Protein AF-A0A9D7Y8G6-F1 (afdb_monomer_lite)

pLDDT: mean 91.68, std 6.91, range [63.31, 97.69]

Sequence (97 aa):
MRIISGIHGGRRISPPSNMPYTRPTTDIAKEGLFNVLQNNLEIESLKTLDLFGGTGCISYELASRGVTDVTIVEKDTAMYEFIKKHPNNWRLKILKL

Radius of gyration: 12.71 Å; chains: 1; bounding box: 30×27×29 Å

Structure (mmCIF, N/CA/C/O backbone):
data_AF-A0A9D7Y8G6-F1
#
_entry.id   AF-A0A9D7Y8G6-F1
#
loop_
_atom_site.group_PDB
_atom_site.id
_atom_site.type_symbol
_atom_site.label_atom_id
_atom_site.label_alt_id
_atom_site.label_comp_id
_atom_site.label_asym_id
_atom_site.label_entity_id
_atom_site.label_seq_id
_atom_site.pdbx_PDB_ins_code
_atom_site.Cartn_x
_atom_site.Cartn_y
_atom_site.Cartn_z
_atom_site.occupancy
_atom_site.B_iso_or_equiv
_atom_site.auth_seq_id
_atom_site.auth_comp_id
_atom_site.auth_asym_id
_atom_site.auth_atom_id
_atom_site.pdbx_PDB_model_num
ATOM 1 N N . MET A 1 1 ? 10.834 -2.963 1.718 1.00 89.75 1 MET A N 1
ATOM 2 C CA . MET A 1 1 ? 9.933 -1.984 2.372 1.00 89.75 1 MET A CA 1
ATOM 3 C C . MET A 1 1 ? 9.435 -2.543 3.699 1.00 89.75 1 MET A C 1
ATOM 5 O O . MET A 1 1 ? 9.546 -3.747 3.909 1.00 89.75 1 MET A O 1
ATOM 9 N N . ARG A 1 2 ? 8.914 -1.704 4.596 1.00 93.44 2 ARG A N 1
ATOM 10 C CA . ARG A 1 2 ? 8.411 -2.117 5.914 1.00 93.44 2 ARG A CA 1
ATOM 11 C C . ARG A 1 2 ? 6.994 -1.583 6.137 1.00 93.44 2 ARG A C 1
ATOM 13 O O . ARG A 1 2 ? 6.711 -0.459 5.726 1.00 93.44 2 ARG A O 1
ATOM 20 N N . ILE A 1 3 ? 6.135 -2.387 6.756 1.00 95.00 3 ILE A N 1
ATOM 21 C CA . ILE A 1 3 ? 4.852 -1.926 7.302 1.00 95.00 3 ILE A CA 1
ATOM 22 C C . ILE A 1 3 ? 5.148 -1.196 8.613 1.00 95.00 3 ILE A C 1
ATOM 24 O O . ILE A 1 3 ? 5.847 -1.741 9.468 1.00 95.00 3 ILE A O 1
ATOM 28 N N . ILE A 1 4 ? 4.670 0.033 8.758 1.00 95.94 4 ILE A N 1
ATOM 29 C CA . ILE A 1 4 ? 5.012 0.902 9.882 1.00 95.94 4 ILE A CA 1
ATOM 30 C C . ILE A 1 4 ? 4.190 0.535 11.116 1.00 95.94 4 ILE A C 1
ATOM 32 O O . ILE A 1 4 ? 4.773 0.270 12.166 1.00 95.94 4 ILE A O 1
ATOM 36 N N . SER A 1 5 ? 2.861 0.454 11.003 1.00 94.50 5 SER A N 1
ATOM 37 C CA . SER A 1 5 ? 1.986 0.192 12.153 1.00 94.50 5 SER A CA 1
ATOM 38 C C . SER A 1 5 ? 0.805 -0.725 11.825 1.00 94.50 5 SER A C 1
ATOM 40 O O . SER A 1 5 ? 0.666 -1.219 10.707 1.00 94.50 5 SER A O 1
ATOM 42 N N . GLY A 1 6 ? -0.065 -0.945 12.814 1.00 93.62 6 GLY A N 1
ATOM 43 C CA . GLY A 1 6 ? -1.219 -1.835 12.708 1.00 93.62 6 GLY A CA 1
ATOM 44 C C . GLY A 1 6 ? -0.866 -3.295 13.005 1.00 93.62 6 GLY A C 1
ATOM 45 O O . GLY A 1 6 ? 0.212 -3.586 13.524 1.00 93.62 6 GLY A O 1
ATOM 46 N N . ILE A 1 7 ? -1.760 -4.223 12.662 1.00 93.81 7 ILE A N 1
ATOM 47 C CA . ILE A 1 7 ? -1.647 -5.655 12.997 1.00 93.81 7 ILE A CA 1
ATOM 48 C C . ILE A 1 7 ? -0.425 -6.344 12.367 1.00 93.81 7 ILE A C 1
ATOM 50 O O . ILE A 1 7 ? -0.025 -7.431 12.785 1.00 93.81 7 ILE A O 1
ATOM 54 N N . HIS A 1 8 ? 0.174 -5.733 11.345 1.00 93.25 8 HIS A N 1
ATOM 55 C CA . HIS A 1 8 ? 1.379 -6.211 10.669 1.00 93.25 8 HIS A CA 1
ATOM 56 C C . HIS A 1 8 ? 2.564 -5.245 10.816 1.00 93.25 8 HIS A C 1
ATOM 58 O O . HIS A 1 8 ? 3.542 -5.364 10.075 1.00 93.25 8 HIS A O 1
ATOM 64 N N . GLY A 1 9 ? 2.495 -4.305 11.767 1.00 95.06 9 GLY A N 1
ATOM 65 C CA . GLY A 1 9 ? 3.558 -3.344 12.058 1.00 95.06 9 GLY A CA 1
ATOM 66 C C . GLY A 1 9 ? 4.922 -4.010 12.264 1.00 95.06 9 GLY A C 1
ATOM 67 O O . GLY A 1 9 ? 5.041 -5.083 12.853 1.00 95.06 9 GLY A O 1
ATOM 68 N N . GLY A 1 10 ? 5.971 -3.398 11.718 1.00 94.19 10 GLY A N 1
ATOM 69 C CA . GLY A 1 10 ? 7.342 -3.913 11.746 1.00 94.19 10 GLY A CA 1
ATOM 70 C C . GLY A 1 10 ? 7.658 -4.978 10.689 1.00 94.19 10 GLY A C 1
ATOM 71 O O . GLY A 1 10 ? 8.839 -5.234 10.427 1.00 94.19 10 GLY A O 1
ATOM 72 N N . ARG A 1 11 ? 6.653 -5.566 10.022 1.00 93.50 11 ARG A N 1
ATOM 73 C CA . ARG A 1 11 ? 6.870 -6.597 8.997 1.00 93.50 11 ARG A CA 1
ATOM 74 C C . ARG A 1 11 ? 7.647 -6.031 7.810 1.00 93.50 11 ARG A C 1
ATOM 76 O O . ARG A 1 11 ? 7.256 -5.036 7.196 1.00 93.50 11 ARG A O 1
ATOM 83 N N . ARG A 1 12 ? 8.748 -6.696 7.452 1.00 93.25 12 ARG A N 1
ATOM 84 C CA . ARG A 1 12 ? 9.527 -6.393 6.245 1.00 93.25 12 ARG A CA 1
ATOM 85 C C . ARG A 1 12 ? 9.002 -7.194 5.061 1.00 93.25 12 ARG A C 1
ATOM 87 O O . ARG A 1 12 ? 8.695 -8.375 5.184 1.00 93.25 12 ARG A O 1
ATOM 94 N N . ILE A 1 13 ? 8.920 -6.529 3.918 1.00 90.88 13 ILE A N 1
ATOM 95 C CA . ILE A 1 13 ? 8.474 -7.090 2.647 1.00 90.88 13 ILE A CA 1
ATOM 96 C C . ILE A 1 13 ? 9.541 -6.781 1.601 1.00 90.88 13 ILE A C 1
ATOM 98 O O . ILE A 1 13 ? 9.973 -5.628 1.460 1.00 90.88 13 ILE A O 1
ATOM 102 N N . SER A 1 14 ? 9.963 -7.818 0.887 1.00 91.12 14 SER A N 1
ATOM 103 C CA . SER A 1 14 ? 11.043 -7.764 -0.096 1.00 91.12 14 SER A CA 1
ATOM 104 C C . SER A 1 14 ? 10.455 -7.770 -1.508 1.00 91.12 14 SER A C 1
ATOM 106 O O . SER A 1 14 ? 10.125 -8.845 -2.006 1.00 91.12 14 SER A O 1
ATOM 108 N N . PRO A 1 15 ? 10.274 -6.597 -2.143 1.00 88.56 15 PRO A N 1
ATOM 109 C CA . PRO A 1 15 ? 9.891 -6.530 -3.549 1.00 88.56 15 PRO A CA 1
ATOM 110 C C . PRO A 1 15 ? 10.981 -7.109 -4.466 1.00 88.56 15 PRO A C 1
ATOM 112 O O . PRO A 1 15 ? 12.124 -7.260 -4.022 1.00 88.56 15 PRO A O 1
ATOM 115 N N . PRO A 1 16 ? 10.647 -7.438 -5.730 1.00 87.50 16 PRO A N 1
ATOM 116 C CA . PRO A 1 16 ? 11.601 -7.976 -6.694 1.00 87.50 16 PRO A CA 1
ATOM 117 C C . PRO A 1 16 ? 12.848 -7.096 -6.827 1.00 87.50 16 PRO A C 1
ATOM 119 O O . PRO A 1 16 ? 12.772 -5.868 -6.788 1.00 87.50 16 PRO A O 1
ATOM 122 N N . SER A 1 17 ? 14.010 -7.729 -6.988 1.00 79.31 17 SER A N 1
ATOM 123 C CA . SER A 1 17 ? 15.260 -7.027 -7.278 1.00 79.31 17 SER A CA 1
ATOM 124 C C . SER A 1 17 ? 15.214 -6.411 -8.679 1.00 79.31 17 SER A C 1
ATOM 126 O O . SER A 1 17 ? 14.731 -7.057 -9.604 1.00 79.31 17 SER A O 1
ATOM 128 N N . ASN A 1 18 ? 15.793 -5.216 -8.835 1.00 74.25 18 ASN A N 1
ATOM 129 C CA . ASN A 1 18 ? 15.881 -4.455 -10.087 1.00 74.25 18 ASN A CA 1
ATOM 130 C C . ASN A 1 18 ? 14.536 -3.890 -10.590 1.00 74.25 18 ASN A C 1
ATOM 132 O O . ASN A 1 18 ? 13.890 -4.438 -11.478 1.00 74.25 18 ASN A O 1
ATOM 136 N N . MET A 1 19 ? 14.140 -2.749 -10.021 1.00 79.44 19 MET A N 1
ATOM 137 C CA . MET A 1 19 ? 12.941 -2.000 -10.404 1.00 79.44 19 MET A CA 1
ATOM 138 C C . MET A 1 19 ? 13.344 -0.606 -10.930 1.00 79.44 19 MET A C 1
ATOM 140 O O . MET A 1 19 ? 13.267 0.372 -10.184 1.00 79.44 19 MET A O 1
ATOM 144 N N . PRO A 1 20 ? 13.821 -0.490 -12.185 1.00 76.81 20 PRO A N 1
ATOM 145 C CA . PRO A 1 20 ? 14.490 0.719 -12.688 1.00 76.81 20 PRO A CA 1
ATOM 146 C C . PRO A 1 20 ? 13.590 1.960 -12.738 1.00 76.81 20 PRO A C 1
ATOM 148 O O . PRO A 1 20 ? 14.084 3.082 -12.681 1.00 76.81 20 PRO A O 1
ATOM 151 N N . TYR A 1 21 ? 12.273 1.766 -12.810 1.00 80.88 21 TYR A N 1
ATOM 152 C CA . TYR A 1 21 ? 11.285 2.845 -12.882 1.00 80.88 21 TYR A CA 1
ATOM 153 C C . TYR A 1 21 ? 10.505 3.037 -11.576 1.00 80.88 21 TYR A C 1
ATOM 155 O O . TYR A 1 21 ? 9.592 3.858 -11.515 1.00 80.88 21 TYR A O 1
ATOM 163 N N . THR A 1 22 ? 10.840 2.295 -10.517 1.00 76.19 22 THR A N 1
ATOM 164 C CA . THR A 1 22 ? 10.129 2.385 -9.241 1.00 76.19 22 THR A CA 1
ATOM 165 C C . THR A 1 22 ? 10.863 3.325 -8.302 1.00 76.19 22 THR A C 1
ATOM 167 O O . THR A 1 22 ? 11.959 3.037 -7.824 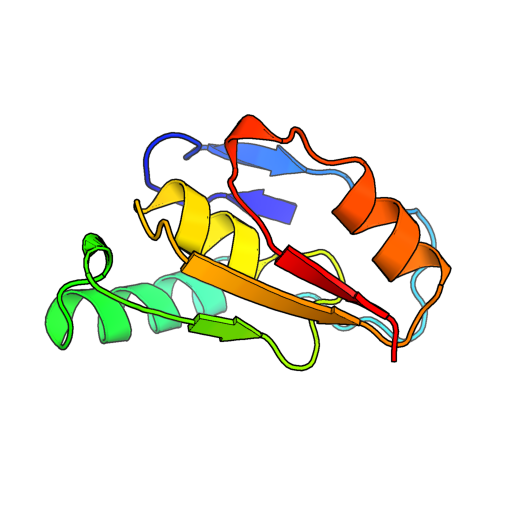1.00 76.19 22 THR A O 1
ATOM 170 N N . ARG A 1 23 ? 10.223 4.449 -7.978 1.00 81.75 23 ARG A N 1
ATOM 171 C CA . ARG A 1 23 ? 10.694 5.349 -6.926 1.00 81.75 23 ARG A CA 1
ATOM 172 C C . ARG A 1 23 ? 10.145 4.878 -5.574 1.00 81.75 23 ARG A C 1
ATOM 174 O O . ARG A 1 23 ? 8.927 4.851 -5.408 1.00 81.75 23 ARG A O 1
ATOM 181 N N . PRO A 1 24 ? 10.991 4.517 -4.595 1.00 84.00 24 PRO A N 1
ATOM 182 C CA . PRO A 1 24 ? 10.505 4.061 -3.301 1.00 84.00 24 PRO A CA 1
ATOM 183 C C . PRO A 1 24 ? 9.846 5.206 -2.522 1.00 84.00 24 PRO A C 1
ATOM 185 O O . PRO A 1 24 ? 10.401 6.301 -2.408 1.00 84.00 24 PRO A O 1
ATOM 188 N N . THR A 1 25 ? 8.686 4.931 -1.929 1.00 89.94 25 THR A N 1
ATOM 189 C CA . THR A 1 25 ? 8.102 5.787 -0.889 1.00 89.94 25 THR A CA 1
ATOM 190 C C . THR A 1 25 ? 8.857 5.555 0.414 1.00 89.94 25 THR A C 1
ATOM 192 O O . THR A 1 25 ? 8.954 4.416 0.879 1.00 89.94 25 THR A O 1
ATOM 195 N N . THR A 1 26 ? 9.410 6.619 0.995 1.00 91.56 26 THR A N 1
ATOM 196 C CA . THR A 1 26 ? 10.152 6.536 2.258 1.00 91.56 26 THR A CA 1
ATOM 197 C C . THR A 1 26 ? 9.214 6.241 3.426 1.00 91.56 26 THR A C 1
ATOM 199 O O . THR A 1 26 ? 8.030 6.583 3.388 1.00 91.56 26 THR A O 1
ATOM 202 N N . ASP A 1 27 ? 9.751 5.639 4.488 1.00 93.00 27 ASP A N 1
ATOM 203 C CA . ASP A 1 27 ? 8.992 5.396 5.720 1.00 93.00 27 ASP A CA 1
ATOM 204 C C . ASP A 1 27 ? 8.442 6.720 6.292 1.00 93.00 27 ASP A C 1
ATOM 206 O O . ASP A 1 27 ? 7.266 6.780 6.627 1.00 93.00 27 ASP A O 1
ATOM 210 N N . ILE A 1 28 ? 9.226 7.809 6.253 1.00 94.62 28 ILE A N 1
ATOM 211 C CA . ILE A 1 28 ? 8.808 9.155 6.699 1.00 94.62 28 ILE A CA 1
ATOM 212 C C . ILE A 1 28 ? 7.618 9.686 5.887 1.00 94.62 28 ILE A C 1
ATOM 214 O O . ILE A 1 28 ? 6.659 10.202 6.455 1.00 94.62 28 ILE A O 1
ATOM 218 N N . ALA A 1 29 ? 7.651 9.566 4.554 1.00 94.94 29 ALA A N 1
ATOM 219 C CA . ALA A 1 29 ? 6.548 10.036 3.713 1.00 94.94 29 ALA A CA 1
ATOM 220 C C . ALA A 1 29 ? 5.262 9.239 3.980 1.00 94.94 29 ALA A C 1
ATOM 222 O O . ALA A 1 29 ? 4.169 9.802 4.002 1.00 94.94 29 ALA A O 1
ATOM 223 N N . LYS A 1 30 ? 5.400 7.930 4.218 1.00 95.06 30 LYS A N 1
ATOM 224 C CA . LYS A 1 30 ? 4.281 7.054 4.563 1.00 95.06 30 LYS A CA 1
ATOM 225 C C . LYS A 1 30 ? 3.712 7.389 5.942 1.00 95.06 30 LYS A C 1
ATOM 227 O O . LYS A 1 30 ? 2.505 7.548 6.063 1.00 95.06 30 LYS A O 1
ATOM 232 N N . GLU A 1 31 ? 4.560 7.556 6.954 1.00 95.81 31 GLU A N 1
ATOM 233 C CA . GLU A 1 31 ? 4.148 8.003 8.290 1.00 95.81 31 GLU A CA 1
ATOM 234 C C . GLU A 1 31 ? 3.388 9.326 8.229 1.00 95.81 31 GLU A C 1
ATOM 236 O O . GLU A 1 31 ? 2.286 9.417 8.762 1.00 95.81 31 GLU A O 1
ATOM 241 N N . GLY A 1 32 ? 3.919 10.320 7.511 1.00 97.50 32 GLY A N 1
ATOM 242 C CA . GLY A 1 32 ? 3.249 11.605 7.319 1.00 97.50 32 GLY A CA 1
ATOM 243 C C . GLY A 1 32 ? 1.860 11.461 6.693 1.00 97.50 32 GLY A C 1
ATOM 244 O O . GLY A 1 32 ? 0.894 12.013 7.218 1.00 97.50 32 GLY A O 1
ATOM 245 N N . LEU A 1 33 ? 1.737 10.670 5.620 1.00 96.50 33 LEU A N 1
ATOM 246 C CA . LEU A 1 33 ? 0.449 10.394 4.978 1.00 96.50 33 LEU A CA 1
ATOM 247 C C . LEU A 1 33 ? -0.553 9.779 5.962 1.00 96.50 33 LEU A C 1
ATOM 249 O O . LEU A 1 33 ? -1.668 10.277 6.099 1.00 96.50 33 LEU A O 1
ATOM 253 N N . PHE A 1 34 ? -0.172 8.708 6.658 1.00 96.69 34 PHE A N 1
ATOM 254 C CA . PHE A 1 34 ? -1.100 8.014 7.546 1.00 96.69 34 PHE A CA 1
ATOM 255 C C . PHE A 1 34 ? -1.417 8.792 8.821 1.00 96.69 34 PHE A C 1
ATOM 257 O O . PHE A 1 34 ? -2.530 8.665 9.318 1.00 96.69 34 PHE A O 1
ATOM 264 N N . ASN A 1 35 ? -0.508 9.638 9.308 1.00 96.75 35 ASN A N 1
ATOM 265 C CA . ASN A 1 35 ? -0.810 10.570 10.392 1.00 96.75 35 ASN A CA 1
ATOM 266 C C . ASN A 1 35 ? -1.912 11.550 9.977 1.00 96.75 35 ASN A C 1
ATOM 268 O O . ASN A 1 35 ? -2.835 11.800 10.747 1.00 96.75 35 ASN A O 1
ATOM 272 N N . VAL A 1 36 ? -1.858 12.084 8.753 1.00 97.44 36 VAL A N 1
ATOM 273 C CA . VAL A 1 36 ? -2.928 12.950 8.238 1.00 97.44 36 VAL A CA 1
ATOM 274 C C . VAL A 1 36 ? -4.233 12.166 8.104 1.00 97.44 36 VAL A C 1
ATOM 276 O O . VAL A 1 36 ? -5.262 12.634 8.583 1.00 97.44 36 VAL A O 1
ATOM 279 N N . LEU A 1 37 ? -4.209 10.969 7.510 1.00 96.31 37 LEU A N 1
ATOM 280 C CA . LEU A 1 37 ? -5.422 10.164 7.333 1.00 96.31 37 LEU A CA 1
ATOM 281 C C . LEU A 1 37 ? -6.067 9.784 8.674 1.00 96.31 37 LEU A C 1
ATOM 283 O O . LEU A 1 37 ? -7.259 9.996 8.831 1.00 96.31 37 LEU A O 1
ATOM 287 N N . GLN A 1 38 ? -5.298 9.296 9.652 1.00 94.75 38 GLN A N 1
ATOM 288 C CA . GLN A 1 38 ? -5.829 8.872 10.958 1.00 94.75 38 GLN A CA 1
ATOM 289 C C . GLN A 1 38 ? -6.424 10.009 11.784 1.00 94.75 38 GLN A C 1
ATOM 291 O O . GLN A 1 38 ? -7.356 9.780 12.544 1.00 94.75 38 GLN A O 1
ATOM 296 N N . ASN A 1 39 ? -5.891 11.225 11.653 1.00 97.12 39 ASN A N 1
ATOM 297 C CA . ASN A 1 39 ? -6.424 12.377 12.379 1.00 97.12 39 ASN A CA 1
ATOM 298 C C . ASN A 1 39 ? -7.713 12.929 11.760 1.00 97.12 39 ASN A C 1
ATOM 300 O O . ASN A 1 39 ? -8.463 13.619 12.443 1.00 97.12 39 ASN A O 1
ATOM 304 N N . ASN A 1 40 ? -7.960 12.664 10.474 1.00 97.69 40 ASN A N 1
ATOM 305 C CA . ASN A 1 40 ? -9.095 13.235 9.747 1.00 97.69 40 ASN A CA 1
ATOM 306 C C . ASN A 1 40 ? -10.184 12.211 9.411 1.00 97.69 40 ASN A C 1
ATOM 308 O O . ASN A 1 40 ? -11.308 12.605 9.109 1.00 97.69 40 ASN A O 1
ATOM 312 N N . LEU A 1 41 ? -9.860 10.919 9.411 1.00 96.69 41 LEU A N 1
ATOM 313 C CA . LEU A 1 41 ? -10.726 9.847 8.939 1.00 96.69 41 LEU A CA 1
ATOM 314 C C . LEU A 1 41 ? -10.648 8.644 9.877 1.00 96.69 41 LEU A C 1
ATOM 316 O O . LEU A 1 41 ? -9.580 8.273 10.367 1.00 96.69 41 LEU A O 1
ATOM 320 N N . GLU A 1 42 ? -11.778 7.968 10.040 1.00 95.81 42 GLU A N 1
ATOM 321 C CA . GLU A 1 42 ? -11.822 6.650 10.661 1.00 95.81 42 GLU A CA 1
ATOM 322 C C . GLU A 1 42 ? -11.327 5.606 9.652 1.00 95.81 42 GLU A C 1
ATOM 324 O O . GLU A 1 42 ? -12.046 5.211 8.740 1.00 95.81 42 GLU A O 1
ATOM 329 N N . ILE A 1 43 ? -10.062 5.190 9.775 1.00 94.38 43 ILE A N 1
ATOM 330 C CA . ILE A 1 43 ? -9.412 4.336 8.768 1.00 94.38 43 ILE A CA 1
ATOM 331 C C . ILE A 1 43 ? -10.148 3.006 8.563 1.00 94.38 43 ILE A C 1
ATOM 333 O O . ILE A 1 43 ? -10.317 2.577 7.426 1.00 94.38 43 ILE A O 1
ATOM 337 N N . GLU A 1 44 ? -10.600 2.358 9.632 1.00 93.00 44 GLU A N 1
ATOM 338 C CA . GLU A 1 44 ? -11.180 1.009 9.575 1.00 93.00 44 GLU A CA 1
ATOM 339 C C . GLU A 1 44 ? -12.480 0.940 8.754 1.00 93.00 44 GLU A C 1
ATOM 341 O O . GLU A 1 44 ? -12.792 -0.107 8.182 1.00 93.00 44 GLU A O 1
ATOM 346 N N . SER A 1 45 ? -13.209 2.057 8.636 1.00 94.94 45 SER A N 1
ATOM 347 C CA . SER A 1 45 ? -14.458 2.153 7.870 1.00 94.94 45 SER A CA 1
ATOM 348 C C . SER A 1 45 ? -14.256 2.553 6.401 1.00 94.94 45 SER A C 1
ATOM 350 O O . SER A 1 45 ? -15.219 2.592 5.628 1.00 94.94 45 SER A O 1
ATOM 352 N N . LEU A 1 46 ? -13.014 2.814 5.974 1.00 95.62 46 LEU A N 1
ATOM 353 C CA . LEU A 1 46 ? -12.722 3.258 4.614 1.00 95.62 46 LEU A CA 1
ATOM 354 C C . LEU A 1 46 ? -12.889 2.152 3.565 1.00 95.62 46 LEU A C 1
ATOM 356 O O . LEU A 1 46 ? -12.574 0.981 3.778 1.00 95.62 46 LEU A O 1
ATOM 360 N N . LYS A 1 47 ? -13.286 2.586 2.365 1.00 96.25 47 LYS A N 1
ATOM 361 C CA . LYS A 1 47 ? -13.110 1.847 1.111 1.00 96.25 47 LYS A CA 1
ATOM 362 C C . LYS A 1 47 ? -12.082 2.571 0.266 1.00 96.25 47 LYS A C 1
ATOM 364 O O . LYS A 1 47 ? -12.209 3.774 0.043 1.00 96.25 47 LYS A O 1
ATOM 369 N N . THR A 1 48 ? -11.057 1.860 -0.183 1.00 96.88 48 THR A N 1
ATOM 370 C CA . THR A 1 48 ? -9.864 2.490 -0.759 1.00 96.88 48 THR A CA 1
ATOM 371 C C . THR A 1 48 ? -9.531 1.961 -2.144 1.00 96.88 48 THR A C 1
ATOM 373 O O . THR A 1 48 ? -9.769 0.796 -2.465 1.00 96.88 48 THR A O 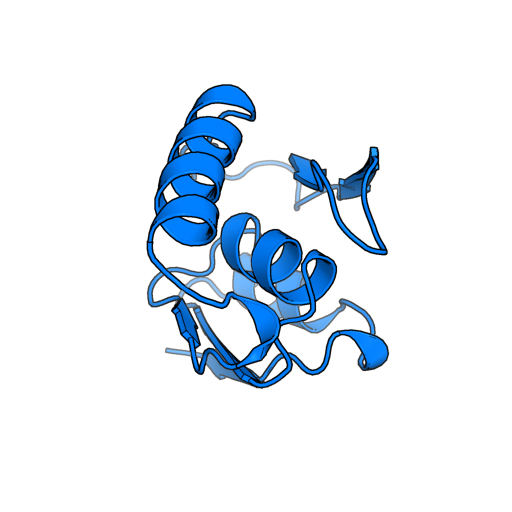1
ATOM 376 N N . LEU A 1 49 ? -8.974 2.852 -2.965 1.00 97.44 49 LEU A N 1
ATOM 377 C CA . LEU A 1 49 ? -8.485 2.562 -4.304 1.00 97.44 49 LEU A CA 1
ATOM 378 C C . LEU A 1 49 ? -7.061 3.103 -4.454 1.00 97.44 49 LEU A C 1
ATOM 380 O O . LEU A 1 49 ? -6.843 4.312 -4.416 1.00 97.44 49 LEU A O 1
ATOM 384 N N . ASP A 1 50 ? -6.111 2.200 -4.650 1.00 95.88 50 ASP A N 1
ATOM 385 C CA . ASP A 1 50 ? -4.718 2.496 -4.967 1.00 95.88 50 ASP A CA 1
ATOM 386 C C . ASP A 1 50 ? -4.505 2.319 -6.476 1.00 95.88 50 ASP A C 1
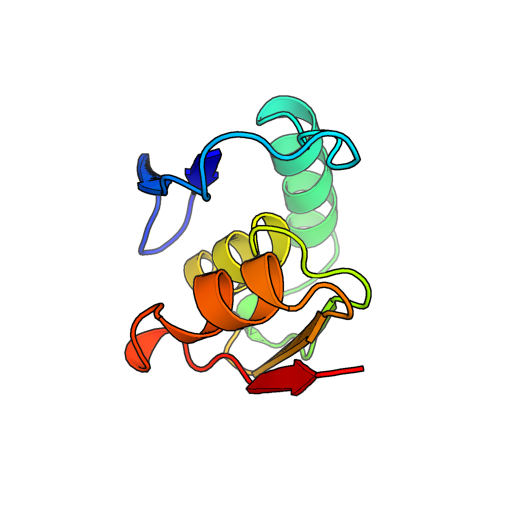ATOM 388 O O . ASP A 1 50 ? -4.494 1.199 -6.985 1.00 95.88 50 ASP A O 1
ATOM 392 N N . LEU A 1 51 ? -4.411 3.430 -7.213 1.00 96.62 51 LEU A N 1
ATOM 393 C CA . LEU A 1 51 ? -4.363 3.429 -8.682 1.00 96.62 51 LEU A CA 1
ATOM 394 C C . LEU A 1 51 ? -3.005 3.005 -9.264 1.00 96.62 51 LEU A C 1
ATOM 396 O O . LEU A 1 51 ? -2.930 2.680 -10.448 1.00 96.62 51 LEU A O 1
ATOM 400 N N . PHE A 1 52 ? -1.947 3.037 -8.454 1.00 93.69 52 PHE A N 1
ATOM 401 C CA . PHE A 1 52 ? -0.581 2.718 -8.863 1.00 93.69 52 PHE A CA 1
ATOM 402 C C . PHE A 1 52 ? 0.072 1.869 -7.775 1.00 93.69 52 PHE A C 1
ATOM 404 O O . PHE A 1 52 ? 0.977 2.324 -7.071 1.00 93.69 52 PHE A O 1
ATOM 411 N N . GLY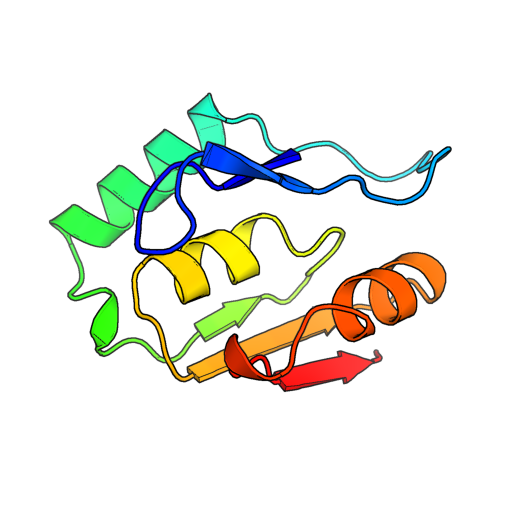 A 1 53 ? -0.422 0.638 -7.629 1.00 92.50 53 GLY A N 1
ATOM 412 C CA . GLY A 1 53 ? -0.096 -0.225 -6.496 1.00 92.50 53 GLY A CA 1
ATOM 413 C C . GLY A 1 53 ? 1.400 -0.435 -6.278 1.00 92.50 53 GLY A C 1
ATOM 414 O O . GLY A 1 53 ? 1.858 -0.521 -5.137 1.00 92.50 53 GLY A O 1
ATOM 415 N N . GLY A 1 54 ? 2.182 -0.505 -7.354 1.00 92.44 54 GLY A N 1
ATOM 416 C CA . GLY A 1 54 ? 3.611 -0.765 -7.348 1.00 92.44 54 GLY A CA 1
ATOM 417 C C . GLY A 1 54 ? 3.937 -1.978 -6.484 1.00 92.44 54 GLY A C 1
ATOM 418 O O . GLY A 1 54 ? 3.456 -3.087 -6.696 1.00 92.44 54 GLY A O 1
ATOM 419 N N . THR A 1 55 ? 4.730 -1.760 -5.441 1.00 92.19 55 THR A N 1
ATOM 420 C CA . THR A 1 55 ? 5.108 -2.811 -4.485 1.00 92.19 55 THR A CA 1
ATOM 421 C C . THR A 1 55 ? 4.031 -3.122 -3.435 1.00 92.19 55 THR A C 1
ATOM 423 O O . THR A 1 55 ? 4.271 -3.925 -2.537 1.00 92.19 55 THR A O 1
ATOM 426 N N . GLY A 1 56 ? 2.862 -2.484 -3.499 1.00 93.00 56 GLY A N 1
ATOM 427 C CA . GLY A 1 56 ? 1.781 -2.586 -2.513 1.00 93.00 56 GLY A CA 1
ATOM 428 C C . GLY A 1 56 ? 2.035 -1.774 -1.239 1.00 93.00 56 GLY A C 1
ATOM 429 O O . GLY A 1 56 ? 1.364 -1.975 -0.232 1.00 93.00 56 GLY A O 1
ATOM 430 N N . CYS A 1 57 ? 3.018 -0.868 -1.249 1.00 93.75 57 CYS A N 1
ATOM 431 C CA . CYS A 1 57 ? 3.530 -0.190 -0.055 1.00 93.75 57 CYS A CA 1
ATOM 432 C C . CYS A 1 57 ? 2.453 0.546 0.764 1.00 93.75 57 CYS A C 1
ATOM 434 O O . CYS A 1 57 ? 2.470 0.458 1.991 1.00 93.75 57 CYS A O 1
ATOM 436 N N . ILE A 1 58 ? 1.538 1.261 0.100 1.00 95.69 58 ILE A N 1
ATOM 437 C CA . ILE A 1 58 ? 0.445 2.000 0.754 1.00 95.69 58 ILE A CA 1
ATOM 438 C C . ILE A 1 58 ? -0.711 1.060 1.092 1.00 95.69 58 ILE A C 1
ATOM 440 O O . ILE A 1 58 ? -1.187 1.043 2.225 1.00 95.69 58 ILE A O 1
ATOM 444 N N . SER A 1 59 ? -1.114 0.225 0.137 1.00 95.81 59 SER A N 1
ATOM 445 C CA . SER A 1 59 ? -2.210 -0.731 0.300 1.00 95.81 59 SER A CA 1
ATOM 446 C C . SER A 1 59 ? -2.003 -1.723 1.454 1.00 95.81 59 SER A C 1
ATOM 448 O O . SER A 1 59 ? -2.936 -2.017 2.198 1.00 95.81 59 SER A O 1
ATOM 450 N N . TYR A 1 60 ? -0.777 -2.204 1.675 1.00 95.19 60 TYR A N 1
ATOM 451 C CA . TYR A 1 60 ? -0.479 -3.079 2.815 1.00 95.19 60 TYR A CA 1
ATOM 452 C C . TYR A 1 60 ? -0.510 -2.343 4.151 1.00 95.19 60 TYR A C 1
ATOM 454 O O . TYR A 1 60 ? -0.853 -2.936 5.170 1.00 95.19 60 TYR A O 1
ATOM 462 N N . GLU A 1 61 ? -0.158 -1.060 4.159 1.00 95.81 61 GLU A N 1
ATOM 463 C CA . GLU A 1 61 ? -0.244 -0.224 5.353 1.00 95.81 61 GLU A CA 1
ATOM 464 C C . GLU A 1 61 ? -1.715 0.050 5.716 1.00 95.81 61 GLU A C 1
ATOM 466 O O . GLU A 1 61 ? -2.075 -0.058 6.885 1.00 95.81 61 GLU A O 1
ATOM 471 N N . LEU A 1 62 ? -2.581 0.291 4.719 1.00 96.12 62 LEU A N 1
ATOM 472 C CA . LEU A 1 62 ? -4.039 0.380 4.892 1.00 96.12 62 LEU A CA 1
ATOM 473 C C . LEU A 1 62 ? -4.610 -0.915 5.484 1.00 96.12 62 LEU A C 1
ATOM 475 O O . LEU A 1 62 ? -5.255 -0.877 6.530 1.00 96.12 62 LEU A O 1
ATOM 479 N N . ALA A 1 63 ? -4.312 -2.065 4.872 1.00 95.19 63 ALA A N 1
ATOM 480 C CA . ALA A 1 63 ? -4.773 -3.362 5.368 1.00 95.19 63 ALA A CA 1
ATOM 481 C C . ALA A 1 63 ? -4.256 -3.659 6.788 1.00 95.19 63 ALA A C 1
ATOM 483 O O . ALA A 1 63 ? -5.005 -4.121 7.646 1.00 95.19 63 ALA A O 1
ATOM 484 N N . SER A 1 64 ? -2.989 -3.337 7.076 1.00 94.94 64 SER A N 1
ATOM 485 C CA . SER A 1 64 ? -2.417 -3.479 8.422 1.00 94.94 64 SER A CA 1
ATOM 486 C C . SER A 1 64 ? -3.140 -2.611 9.458 1.00 94.94 64 SER A C 1
ATOM 488 O O . SER A 1 64 ? -3.277 -3.007 10.612 1.00 94.94 64 SER A O 1
ATOM 490 N N . ARG A 1 65 ? -3.635 -1.435 9.066 1.00 95.06 65 ARG A N 1
ATOM 491 C CA . ARG A 1 65 ? -4.387 -0.516 9.935 1.00 95.06 65 ARG A CA 1
ATOM 492 C C . ARG A 1 65 ? -5.888 -0.820 10.001 1.00 95.06 65 ARG A C 1
ATOM 494 O O . ARG A 1 65 ? -6.628 -0.003 10.529 1.00 95.06 65 ARG A O 1
ATOM 501 N N . GLY A 1 66 ? -6.323 -1.974 9.493 1.00 93.81 66 GLY A N 1
ATOM 502 C CA . GLY A 1 66 ? -7.690 -2.472 9.661 1.00 93.81 66 GLY A CA 1
ATOM 503 C C . GLY A 1 66 ? -8.646 -2.164 8.509 1.00 93.81 66 GLY A C 1
ATOM 504 O O . GLY A 1 66 ? -9.812 -2.540 8.592 1.00 93.81 66 GLY A O 1
ATOM 505 N N . VAL A 1 67 ? -8.185 -1.547 7.415 1.00 95.44 67 VAL A N 1
ATOM 506 C CA . VAL A 1 67 ? -9.030 -1.353 6.225 1.00 95.44 67 VAL A CA 1
ATOM 507 C C . VAL A 1 67 ? -9.369 -2.712 5.619 1.00 95.44 67 VAL A C 1
ATOM 509 O O . VAL A 1 67 ? -8.476 -3.492 5.288 1.00 95.44 67 VAL A O 1
ATOM 512 N N . THR A 1 68 ? -10.660 -2.991 5.448 1.00 92.38 68 THR A N 1
ATOM 513 C CA . THR A 1 68 ? -11.131 -4.294 4.946 1.00 92.38 68 THR A CA 1
ATOM 514 C C . THR A 1 68 ? -11.476 -4.309 3.457 1.00 92.38 68 THR A C 1
ATOM 516 O O . THR A 1 68 ? -11.600 -5.393 2.888 1.00 92.38 68 THR A O 1
ATOM 519 N N . ASP A 1 69 ? -11.605 -3.137 2.828 1.00 94.94 69 ASP A N 1
ATOM 520 C CA . ASP A 1 69 ? -11.933 -2.969 1.408 1.00 94.94 69 ASP A CA 1
ATOM 521 C C . ASP A 1 69 ? -10.841 -2.137 0.716 1.00 94.94 69 ASP A C 1
ATOM 523 O O . ASP A 1 69 ? -10.862 -0.899 0.682 1.00 94.94 69 ASP A O 1
ATOM 527 N N . VAL A 1 70 ? -9.824 -2.845 0.223 1.00 96.00 70 VAL A N 1
ATOM 528 C CA . VAL A 1 70 ? -8.656 -2.264 -0.446 1.00 96.00 70 VAL A CA 1
ATOM 529 C C . VAL A 1 70 ? -8.594 -2.792 -1.871 1.00 96.00 70 VAL A C 1
ATOM 531 O O . VAL A 1 70 ? -8.300 -3.968 -2.099 1.00 96.00 70 VAL A O 1
ATOM 534 N N . THR A 1 71 ? -8.862 -1.916 -2.839 1.00 96.94 71 THR A N 1
ATOM 535 C CA . THR A 1 71 ? -8.678 -2.207 -4.262 1.00 96.94 71 THR A CA 1
ATOM 536 C C . THR A 1 71 ? -7.360 -1.620 -4.749 1.00 96.94 71 THR A C 1
ATOM 538 O O . THR A 1 71 ? -7.079 -0.447 -4.532 1.00 96.94 71 THR A O 1
ATOM 541 N N . ILE A 1 72 ? -6.569 -2.428 -5.446 1.00 96.94 72 ILE A N 1
ATOM 542 C CA . ILE A 1 72 ? -5.279 -2.0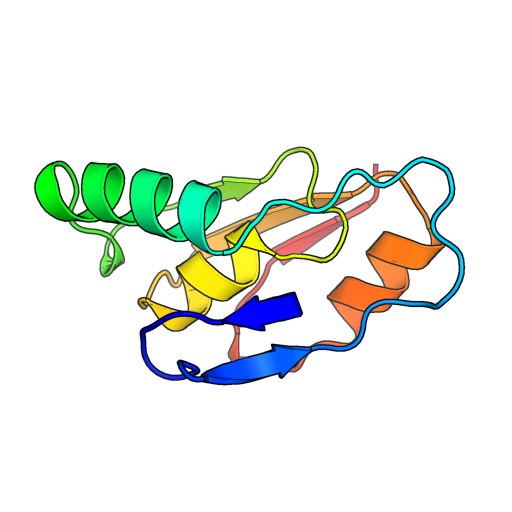56 -6.024 1.00 96.94 72 ILE A CA 1
ATOM 543 C C . ILE A 1 72 ? -5.369 -2.218 -7.536 1.00 96.94 72 ILE A C 1
ATOM 545 O O . ILE A 1 72 ? -5.837 -3.250 -8.014 1.00 96.94 72 ILE A O 1
ATOM 549 N N . VAL A 1 73 ? -4.894 -1.232 -8.286 1.00 97.12 73 VAL A N 1
ATOM 550 C CA . VAL A 1 73 ? -4.708 -1.302 -9.735 1.00 97.12 73 VAL A CA 1
ATOM 551 C C . VAL A 1 73 ? -3.211 -1.289 -10.017 1.00 97.12 73 VAL A C 1
ATOM 553 O O . VAL A 1 73 ? -2.485 -0.433 -9.513 1.00 97.12 73 VAL A O 1
ATOM 556 N N . GLU A 1 74 ? -2.742 -2.252 -10.807 1.00 94.81 74 GLU A N 1
ATOM 557 C CA . GLU A 1 74 ? -1.334 -2.344 -11.189 1.00 94.81 74 GLU A CA 1
ATOM 558 C C . GLU A 1 74 ? -1.178 -2.704 -12.669 1.00 94.81 74 GLU A C 1
ATOM 560 O O . GLU A 1 74 ? -1.815 -3.636 -13.162 1.00 94.81 74 GLU A O 1
ATOM 565 N N . LYS A 1 75 ? -0.305 -1.972 -13.370 1.00 94.81 75 LYS A N 1
ATOM 566 C CA . LYS A 1 75 ? -0.049 -2.109 -14.810 1.00 94.81 75 LYS A CA 1
ATOM 567 C C . LYS A 1 75 ? 1.211 -2.913 -15.114 1.00 94.81 75 LYS A C 1
ATOM 569 O O . LYS A 1 75 ? 1.263 -3.599 -16.130 1.00 94.81 75 LYS A O 1
ATOM 574 N N . ASP A 1 76 ? 2.237 -2.868 -14.280 1.00 92.25 76 ASP A N 1
ATOM 575 C CA . ASP A 1 76 ? 3.441 -3.674 -14.438 1.00 92.25 76 ASP A CA 1
ATOM 576 C C . ASP A 1 76 ? 3.162 -5.136 -14.064 1.00 92.25 76 ASP A C 1
ATOM 578 O O . ASP A 1 76 ? 2.479 -5.452 -13.090 1.00 92.25 76 ASP A O 1
ATOM 582 N N . THR A 1 77 ? 3.618 -6.073 -14.893 1.00 92.50 77 THR A N 1
ATOM 583 C CA . THR A 1 77 ? 3.312 -7.500 -14.693 1.00 92.50 77 THR A CA 1
ATOM 584 C C . THR A 1 77 ? 4.125 -8.099 -13.557 1.00 92.50 77 THR A C 1
ATOM 586 O O . THR A 1 77 ? 3.586 -8.895 -12.791 1.00 92.50 77 THR A O 1
ATOM 589 N N . ALA A 1 78 ? 5.384 -7.692 -13.389 1.00 91.56 78 ALA A N 1
ATOM 590 C CA . ALA A 1 78 ? 6.210 -8.192 -12.298 1.00 91.56 78 ALA A CA 1
ATOM 591 C C . ALA A 1 78 ? 5.682 -7.707 -10.940 1.00 91.56 78 ALA A C 1
ATOM 593 O O . ALA A 1 78 ? 5.637 -8.487 -9.987 1.00 91.56 78 ALA A O 1
ATOM 594 N N . MET A 1 79 ? 5.236 -6.451 -10.859 1.00 91.69 79 MET A N 1
ATOM 595 C CA . MET A 1 79 ? 4.622 -5.885 -9.659 1.00 91.69 79 MET A CA 1
ATOM 596 C C . MET A 1 79 ? 3.260 -6.504 -9.372 1.00 91.69 79 MET A C 1
ATOM 598 O O . MET A 1 79 ? 3.032 -6.922 -8.241 1.00 91.69 79 MET A O 1
ATOM 602 N N . TYR A 1 80 ? 2.398 -6.654 -10.384 1.00 93.81 80 TYR A N 1
ATOM 603 C CA . TYR A 1 80 ? 1.107 -7.328 -10.234 1.00 93.81 80 TYR A CA 1
ATOM 604 C C . TYR A 1 80 ? 1.271 -8.745 -9.661 1.00 93.81 80 TYR A C 1
ATOM 606 O O . TYR A 1 80 ? 0.640 -9.097 -8.663 1.00 93.81 80 TYR A O 1
ATOM 614 N N . GLU A 1 81 ? 2.171 -9.547 -10.236 1.00 93.31 81 GLU A N 1
ATOM 615 C CA . GLU A 1 81 ? 2.449 -10.899 -9.741 1.00 93.31 81 GLU A CA 1
ATOM 616 C C . GLU A 1 81 ? 3.078 -10.887 -8.343 1.00 93.31 81 GLU A C 1
ATOM 618 O O . GLU A 1 81 ? 2.828 -11.779 -7.533 1.00 93.31 81 GLU A O 1
ATOM 623 N N . PHE A 1 82 ? 3.882 -9.874 -8.022 1.00 92.12 82 PHE A N 1
ATOM 624 C CA . PHE A 1 82 ? 4.441 -9.710 -6.686 1.00 92.12 82 PHE A CA 1
ATOM 625 C C . PHE A 1 82 ? 3.361 -9.429 -5.633 1.00 92.12 82 PHE A C 1
ATOM 627 O O . PHE A 1 82 ? 3.328 -10.096 -4.594 1.00 92.12 82 PHE A O 1
ATOM 634 N N . ILE A 1 83 ? 2.462 -8.475 -5.886 1.00 92.88 83 ILE A N 1
ATOM 635 C CA . ILE A 1 83 ? 1.417 -8.119 -4.922 1.00 92.88 83 ILE A CA 1
ATOM 636 C C . ILE A 1 83 ? 0.372 -9.230 -4.778 1.00 92.88 83 ILE A C 1
ATOM 638 O O . ILE A 1 83 ? -0.066 -9.526 -3.670 1.00 92.88 83 ILE A O 1
ATOM 642 N N . LYS A 1 84 ? 0.075 -9.946 -5.867 1.00 91.88 84 LYS A N 1
ATOM 643 C CA . LYS A 1 84 ? -0.841 -11.095 -5.885 1.00 91.88 84 LYS A CA 1
ATOM 644 C C . LYS A 1 84 ? -0.374 -12.278 -5.032 1.00 91.88 84 LYS A C 1
ATOM 646 O O . LYS A 1 84 ? -1.203 -13.039 -4.549 1.00 91.88 84 LYS A O 1
ATOM 651 N N . LYS A 1 85 ? 0.937 -12.442 -4.824 1.00 89.56 85 LYS A N 1
ATOM 652 C CA . LYS A 1 85 ? 1.501 -13.518 -3.984 1.00 89.56 85 LYS A CA 1
ATOM 653 C C . LYS A 1 85 ? 1.271 -13.319 -2.483 1.00 89.56 85 LYS A C 1
ATOM 655 O O . LYS A 1 85 ? 1.537 -14.239 -1.711 1.00 89.56 85 LYS A O 1
ATOM 660 N N . HIS A 1 86 ? 0.847 -12.133 -2.048 1.00 81.88 86 HIS A N 1
ATOM 661 C CA . HIS A 1 86 ? 0.639 -11.860 -0.629 1.00 81.88 86 HIS A CA 1
ATOM 662 C C . HIS A 1 86 ? -0.632 -12.554 -0.114 1.00 81.88 86 HIS A C 1
ATOM 664 O O . HIS A 1 86 ? -1.573 -12.773 -0.874 1.00 81.88 86 HIS A O 1
ATOM 670 N N . PRO A 1 87 ? -0.651 -12.970 1.163 1.00 68.31 87 PRO A N 1
ATOM 671 C CA . PRO A 1 87 ? -1.664 -13.891 1.657 1.00 68.31 87 PRO A CA 1
ATOM 672 C C . PRO A 1 87 ? -3.079 -13.288 1.653 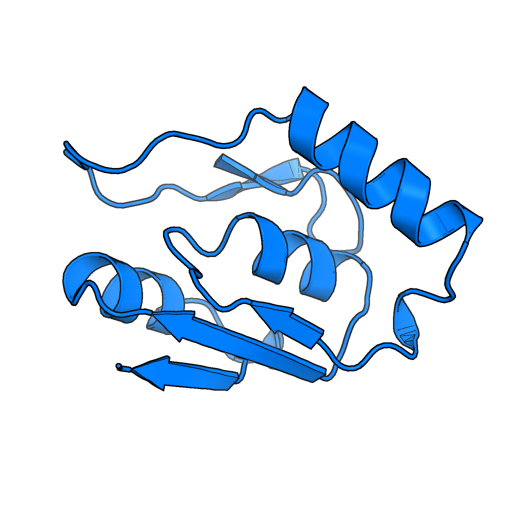1.00 68.31 87 PRO A C 1
ATOM 674 O O . PRO A 1 87 ? -3.293 -12.121 1.979 1.00 68.31 87 PRO A O 1
ATOM 677 N N . ASN A 1 88 ? -4.065 -14.135 1.336 1.00 63.31 88 ASN A N 1
ATOM 678 C CA . ASN A 1 88 ? -5.484 -13.770 1.202 1.00 63.31 88 ASN A CA 1
ATOM 679 C C . ASN A 1 88 ? -6.098 -13.157 2.472 1.00 63.31 88 ASN A C 1
ATOM 681 O O . ASN A 1 88 ? -7.139 -12.505 2.403 1.00 63.31 88 ASN A O 1
ATOM 685 N N . ASN A 1 89 ? -5.473 -13.348 3.639 1.00 68.00 89 ASN A N 1
ATOM 686 C CA . ASN A 1 89 ? -5.955 -12.777 4.896 1.00 68.00 89 ASN A CA 1
ATOM 687 C C . ASN A 1 89 ? -5.890 -11.240 4.922 1.00 68.00 89 ASN A C 1
ATOM 689 O O . ASN A 1 89 ? -6.509 -10.639 5.792 1.00 68.00 89 ASN A O 1
ATOM 693 N N . TRP A 1 90 ? -5.193 -10.609 3.973 1.00 77.25 90 TRP A N 1
ATOM 694 C CA . TRP A 1 90 ? -5.135 -9.150 3.829 1.00 77.25 90 TRP A CA 1
ATOM 695 C C . TRP A 1 90 ? -6.321 -8.564 3.050 1.00 77.25 90 TRP A C 1
ATOM 697 O O . TRP A 1 90 ? -6.400 -7.350 2.914 1.00 77.25 90 TRP A O 1
ATOM 707 N N . ARG A 1 91 ? -7.246 -9.412 2.559 1.00 79.81 91 ARG A N 1
ATOM 708 C CA . ARG A 1 91 ? -8.500 -9.024 1.874 1.00 79.81 91 ARG A CA 1
ATOM 709 C C . ARG A 1 91 ? -8.309 -7.966 0.776 1.00 79.81 91 ARG A C 1
ATOM 711 O O . ARG A 1 91 ? -9.127 -7.069 0.603 1.00 79.81 91 ARG A O 1
ATOM 718 N N . LEU A 1 92 ? -7.225 -8.088 0.015 1.00 91.19 92 LEU A N 1
ATOM 719 C CA . LEU A 1 92 ? -6.897 -7.172 -1.073 1.00 91.19 92 LEU A CA 1
ATOM 720 C C . LEU A 1 92 ? -7.586 -7.614 -2.366 1.00 91.19 92 LEU A C 1
ATOM 722 O O . LEU A 1 92 ? -7.487 -8.778 -2.761 1.00 91.19 92 LEU A O 1
ATOM 726 N N . LYS A 1 93 ? -8.222 -6.677 -3.069 1.00 94.62 93 LYS A N 1
ATOM 727 C CA . LYS A 1 93 ? -8.696 -6.875 -4.442 1.00 94.62 93 LYS A CA 1
ATOM 728 C C . LYS A 1 93 ? -7.684 -6.271 -5.405 1.00 94.62 93 LYS A C 1
ATOM 730 O O . LYS A 1 93 ? -7.477 -5.066 -5.400 1.00 94.62 93 LYS A O 1
ATOM 735 N N . ILE A 1 94 ? -7.070 -7.091 -6.253 1.00 94.88 94 ILE A N 1
ATOM 736 C CA . ILE A 1 94 ? -5.998 -6.645 -7.151 1.00 94.88 94 ILE A CA 1
ATOM 737 C C . ILE A 1 94 ? -6.470 -6.749 -8.600 1.00 94.88 94 ILE A C 1
ATOM 739 O O . ILE A 1 94 ? -6.829 -7.828 -9.073 1.00 94.88 94 ILE A O 1
ATOM 743 N N . LEU A 1 95 ? -6.449 -5.624 -9.307 1.00 95.50 95 LEU A N 1
ATOM 744 C CA . LEU A 1 95 ? -6.832 -5.487 -10.703 1.00 95.50 95 LEU A CA 1
ATOM 745 C C . LEU A 1 95 ? -5.586 -5.249 -11.556 1.00 95.50 95 LEU A C 1
ATOM 747 O O . LEU A 1 95 ? -4.746 -4.408 -11.236 1.00 95.50 95 LEU A O 1
ATOM 751 N N . LYS A 1 96 ? -5.483 -6.000 -12.651 1.00 94.81 96 LYS A N 1
ATOM 752 C CA . LYS A 1 96 ? -4.461 -5.799 -13.673 1.00 94.81 96 LYS A CA 1
ATOM 753 C C . LYS A 1 96 ? -4.986 -4.801 -14.700 1.00 94.81 96 LYS A C 1
ATOM 755 O O . LYS A 1 96 ? -6.071 -5.027 -15.237 1.00 94.81 96 LYS A O 1
ATOM 760 N N . LEU A 1 97 ? -4.228 -3.734 -14.942 1.00 91.88 97 LEU A N 1
ATOM 761 C CA . LEU A 1 97 ? -4.451 -2.811 -16.058 1.00 91.88 97 LEU A CA 1
ATOM 762 C C . LEU A 1 97 ? -3.652 -3.240 -17.295 1.00 91.88 97 LEU A C 1
ATOM 764 O O . LEU A 1 97 ? -2.512 -3.736 -17.114 1.00 91.88 97 LEU A O 1
#

Secondary structure (DSSP, 8-state):
-B--SSTTTT-B--PPS--TT-PPPPHHHHHHHHHHHHHHS-GGG-EEEESS-TTSHHHHHHHHTT--EEEEEE--HHHHHHHHTS-GGG-EEEEE-

Foldseek 3Di:
DAQCDAQRHGDDDDADPDDPPDDDDDPVNLVVVVVVCVVPHDLQPDAEEAQDCQQVRNVQNSLRNNHQHAEYEHADPSNLVNVVPDDCVSNYHYHYD